Protein AF-A0AAE3VXH5-F1 (afdb_monomer)

Foldseek 3Di:
DPPVPDDDDDFQDPPNCLAALLSVLVSVLVVLVVVCVVVVAADADEAEASGLVSVLSNCLPVVVSVRRHQERHYHNYLLLADVVLCVVAPPPRDGRNSSVCRHNPHPSSVSSPPPHRDDPNYD

Radius of gyration: 14.82 Å; Cα contacts (8 Å, |Δi|>4): 175; chains: 1; bounding box: 38×30×44 Å

Solvent-accessible surface area (backbone atoms only — not comparable to full-atom values): 7020 Å² total; per-residue (Å²): 127,49,100,84,66,56,87,84,85,83,87,81,56,72,75,82,52,38,44,56,51,71,64,45,13,51,56,51,47,51,48,50,55,50,52,21,66,77,65,78,44,65,35,73,46,78,17,55,31,66,46,27,38,29,51,45,42,24,50,66,78,39,62,78,52,50,82,36,36,40,31,65,47,66,44,82,36,50,67,69,20,29,72,66,31,38,70,78,44,41,93,95,52,84,72,51,46,27,52,56,41,32,13,61,83,20,70,56,28,56,59,50,55,52,96,55,81,76,56,91,80,46,85

Nearest PDB structures (foldseek):
  7v6d-assembly2_B  TM=9.263E-01  e=2.661E-06  Lasiodiplodia theobromae
  6idy-assembly3_C  TM=8.219E-01  e=1.230E-05  Aspergillus fumigatus
  6idy-assembly1_A  TM=8.451E-01  e=2.976E-05  Aspergillus fumigatus
  6idy-assembly2_B  TM=8.442E-01  e=5.363E-05  Aspergillus fumigatus
  6wpy-assembly5_E  TM=7.993E-01  e=4.238E-05  Bacillus licheniformis

Sequence (123 aa):
MSRAGHPWCAVTPPGYALGDIQITAEYVVHAIRHAYAVSGRRIAIAGHSQGGLDARFALRFWPDTRAMVADHVSLGSPHHGSTGNDRNFPPGTPGPAALLQMRTTAALIEAVDSGRETFPGIS

Secondary structure (DSSP, 8-state):
--TT---------GGGG-S-HHHHHHHHHHHHHHHHHHHSS-EEEEEETHHHHHHHHHHHH-GGGGGGEEEEEEES--BTB-HHHHHHS-TT----HHHHHTSTT-HHHHHHHSS-SS-TT--

Organism: NCBI:txid137267

InterPro domains:
  IPR007751 Domain of unknown function DUF676, lipase-like [PF05057] (24-93)
  IPR029058 Alpha/Beta hydrolase fold [G3DSA:3.40.50.1820] (1-123)
  IPR029058 Alpha/Beta hydrolase fold [SSF53474] (2-110)
  IPR053228 Stereospecific Lipase [PTHR37574] (7-114)

Mean predicted aligned error: 3.0 Å

Structure (mmCIF, N/CA/C/O backbone):
data_AF-A0AAE3VXH5-F1
#
_entry.id   AF-A0AAE3VXH5-F1
#
loop_
_atom_site.group_PDB
_atom_site.id
_atom_site.type_symbol
_atom_site.label_atom_id
_atom_site.label_alt_id
_atom_site.label_comp_id
_atom_site.label_asym_id
_atom_site.label_entity_id
_atom_site.label_seq_id
_atom_site.pdbx_PDB_ins_code
_atom_site.Cartn_x
_atom_site.Cartn_y
_atom_site.Cartn_z
_atom_site.occupancy
_atom_site.B_iso_or_equiv
_atom_site.auth_seq_id
_atom_site.auth_comp_id
_atom_site.auth_asym_id
_atom_site.auth_atom_id
_atom_site.pdbx_PDB_model_num
ATOM 1 N N . MET A 1 1 ? -4.173 -14.273 21.893 1.00 55.56 1 MET A N 1
ATOM 2 C CA . MET A 1 1 ? -4.110 -12.791 21.861 1.00 55.56 1 MET A CA 1
ATOM 3 C C . MET A 1 1 ? -2.650 -12.366 21.844 1.00 55.56 1 MET A C 1
ATOM 5 O O . MET A 1 1 ? -1.834 -13.077 22.419 1.00 55.56 1 MET A O 1
ATOM 9 N N . SER A 1 2 ? -2.305 -11.273 21.158 1.00 69.81 2 SER A N 1
ATOM 10 C CA . SER A 1 2 ? -0.941 -10.719 21.192 1.00 69.81 2 SER A CA 1
ATOM 11 C C . SER A 1 2 ? -0.588 -10.238 22.608 1.00 69.81 2 SER A C 1
ATOM 13 O O . SER A 1 2 ? -1.482 -9.997 23.420 1.00 69.81 2 SER A O 1
ATOM 15 N N . ARG A 1 3 ? 0.704 -10.057 22.914 1.00 75.25 3 ARG A N 1
ATOM 16 C CA . ARG A 1 3 ? 1.169 -9.550 24.223 1.00 75.25 3 ARG A CA 1
ATOM 17 C C . ARG A 1 3 ? 0.615 -8.153 24.563 1.00 75.25 3 ARG A C 1
ATOM 19 O O . ARG A 1 3 ? 0.531 -7.809 25.733 1.00 75.25 3 ARG A O 1
ATOM 26 N N . ALA A 1 4 ? 0.207 -7.382 23.554 1.00 78.56 4 ALA A N 1
ATOM 27 C CA . ALA A 1 4 ? -0.433 -6.074 23.705 1.00 78.56 4 ALA A CA 1
ATOM 28 C C . ALA A 1 4 ? -1.972 -6.145 23.826 1.00 78.56 4 ALA A C 1
ATOM 30 O O . ALA A 1 4 ? -2.629 -5.118 23.933 1.00 78.56 4 ALA A O 1
ATOM 31 N N . GLY A 1 5 ? -2.574 -7.339 23.765 1.00 85.75 5 GLY A N 1
ATOM 32 C CA . GLY A 1 5 ? -4.026 -7.517 23.871 1.00 85.75 5 GLY A CA 1
ATOM 33 C C . GLY A 1 5 ? -4.826 -7.077 22.639 1.00 85.75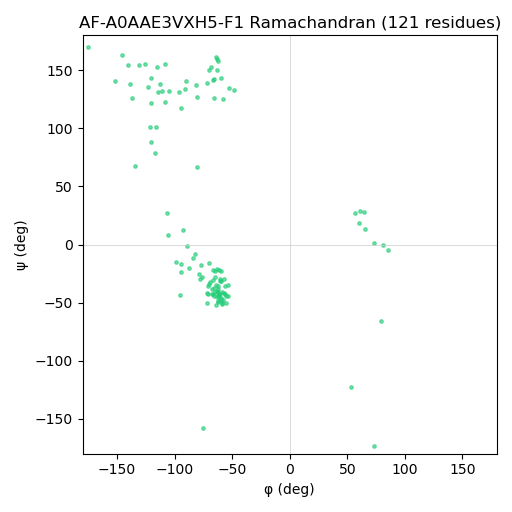 5 GLY A C 1
ATOM 34 O O . GLY A 1 5 ? -6.046 -7.218 22.632 1.00 85.75 5 GLY A O 1
ATOM 35 N N . HIS A 1 6 ? -4.173 -6.597 21.577 1.00 85.50 6 HIS A N 1
ATOM 36 C CA . HIS A 1 6 ? -4.858 -6.190 20.353 1.00 85.50 6 HIS A CA 1
ATOM 37 C C . HIS A 1 6 ? -5.202 -7.405 19.474 1.00 85.50 6 HIS A C 1
ATOM 39 O O . HIS A 1 6 ? -4.299 -8.203 19.167 1.00 85.50 6 HIS A O 1
ATOM 45 N N . PRO A 1 7 ? -6.475 -7.565 19.054 1.00 91.44 7 PRO A N 1
ATOM 46 C CA . PRO A 1 7 ? -6.831 -8.515 18.010 1.00 91.44 7 PRO A CA 1
ATOM 47 C C . PRO A 1 7 ? -6.199 -8.067 16.690 1.00 91.44 7 PRO A C 1
ATOM 49 O O . PRO A 1 7 ? -6.127 -6.872 16.404 1.00 91.44 7 PRO A O 1
ATOM 52 N N . TRP A 1 8 ? -5.739 -9.029 15.898 1.00 92.69 8 TRP A N 1
ATOM 53 C CA . TRP A 1 8 ? -5.105 -8.770 14.613 1.00 92.69 8 TRP A CA 1
ATOM 54 C C . TRP A 1 8 ? -5.548 -9.810 13.588 1.00 92.69 8 TRP A C 1
ATOM 56 O O . TRP A 1 8 ? -5.901 -10.938 13.934 1.00 92.69 8 TRP A O 1
ATOM 66 N N . CYS A 1 9 ? -5.493 -9.410 12.327 1.00 94.44 9 CYS A N 1
ATOM 67 C CA . CYS A 1 9 ? -5.585 -10.276 11.164 1.00 94.44 9 CYS A CA 1
ATOM 68 C C . CYS A 1 9 ? -4.428 -9.929 10.222 1.00 94.44 9 CYS A C 1
ATOM 70 O O . CYS A 1 9 ? -3.920 -8.807 10.258 1.00 94.44 9 CYS A O 1
ATOM 72 N N . ALA A 1 10 ? -4.006 -10.879 9.393 1.00 95.62 10 ALA A N 1
ATOM 73 C CA . ALA A 1 10 ? -3.034 -10.634 8.335 1.00 95.62 10 ALA A CA 1
ATOM 74 C C . ALA A 1 10 ? -3.672 -10.854 6.969 1.00 95.62 10 ALA A C 1
ATOM 76 O O . ALA A 1 10 ? -4.598 -11.651 6.817 1.00 95.62 10 ALA A O 1
ATOM 77 N N . VAL A 1 11 ? -3.133 -10.153 5.979 1.00 96.81 11 VAL A N 1
ATOM 78 C CA . VAL A 1 11 ? -3.448 -10.364 4.570 1.00 96.81 11 VAL A CA 1
ATOM 79 C C . VAL A 1 11 ? -2.371 -11.274 3.994 1.00 96.81 11 VAL A C 1
ATOM 81 O O . VAL A 1 11 ? -1.182 -11.034 4.197 1.00 96.81 11 VAL A O 1
ATOM 84 N N . THR A 1 12 ? -2.772 -12.325 3.283 1.00 96.25 12 THR A N 1
ATOM 85 C CA . THR A 1 12 ? -1.851 -13.215 2.562 1.00 96.25 12 THR A CA 1
ATOM 86 C C . THR A 1 12 ? -2.206 -13.187 1.079 1.00 96.25 12 THR A C 1
ATOM 88 O O . THR A 1 12 ? -3.032 -13.986 0.635 1.00 96.25 12 THR A O 1
ATOM 91 N N . PRO A 1 13 ? -1.634 -12.242 0.312 1.00 93.19 13 PRO A N 1
ATOM 92 C 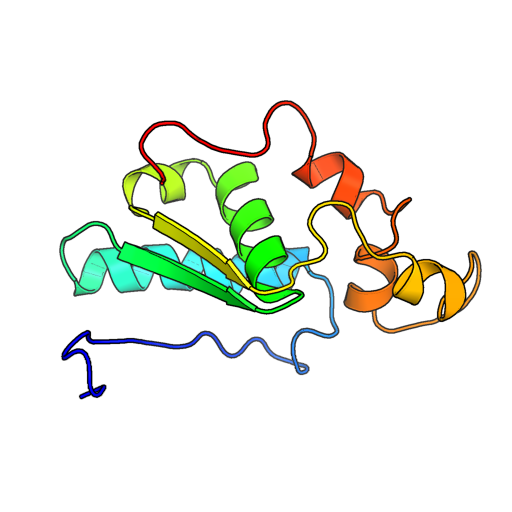CA . PRO A 1 13 ? -1.830 -12.186 -1.129 1.00 93.19 13 PRO A CA 1
ATOM 93 C C . PRO A 1 13 ? -1.254 -13.440 -1.807 1.00 93.19 13 PRO A C 1
ATOM 95 O O . PRO A 1 13 ? -0.269 -14.010 -1.320 1.00 93.19 13 PRO A O 1
ATOM 98 N N . PRO A 1 14 ? -1.824 -13.877 -2.942 1.00 95.19 14 PRO A N 1
ATOM 99 C CA . P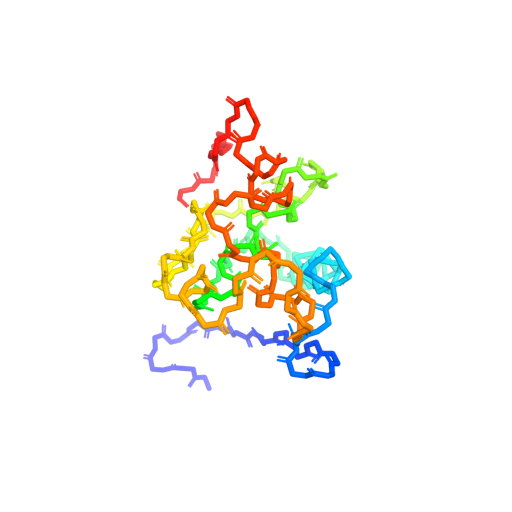RO A 1 14 ? -1.272 -14.985 -3.709 1.00 95.19 14 PRO A CA 1
ATOM 100 C C . PRO A 1 14 ? 0.130 -14.652 -4.239 1.00 95.19 14 PRO A C 1
ATOM 102 O O . PRO A 1 14 ? 0.526 -13.491 -4.351 1.00 95.19 14 PRO A O 1
ATOM 105 N N . GLY A 1 15 ? 0.895 -15.693 -4.579 1.00 95.44 15 GLY A N 1
ATOM 106 C CA . GLY A 1 15 ? 2.203 -15.529 -5.220 1.00 95.44 15 GLY A CA 1
ATOM 107 C C . GLY A 1 15 ? 3.219 -14.757 -4.375 1.00 95.44 15 GLY A C 1
ATOM 108 O O . GLY A 1 15 ? 4.077 -14.081 -4.934 1.00 95.44 15 GLY A O 1
ATOM 109 N N . TYR A 1 16 ? 3.108 -14.821 -3.043 1.00 95.94 16 TYR A N 1
ATOM 110 C CA . TYR A 1 16 ? 4.005 -14.132 -2.105 1.00 95.94 16 TYR A CA 1
ATOM 111 C C . TYR A 1 16 ? 4.073 -12.611 -2.321 1.00 95.94 16 TYR A C 1
ATOM 113 O O . TYR A 1 16 ? 5.097 -11.998 -2.031 1.00 95.94 16 TYR A O 1
ATOM 121 N N . ALA A 1 17 ? 2.998 -12.018 -2.858 1.00 96.62 17 ALA A N 1
ATOM 122 C CA . ALA A 1 17 ? 2.925 -10.606 -3.237 1.00 96.62 17 ALA A CA 1
ATOM 123 C C . ALA A 1 17 ? 3.961 -10.163 -4.299 1.00 96.62 17 ALA A C 1
ATOM 125 O O . ALA A 1 17 ? 4.186 -8.972 -4.477 1.00 96.62 17 ALA A O 1
ATOM 126 N N . LEU A 1 18 ? 4.561 -11.105 -5.043 1.00 98.12 18 LEU A N 1
ATOM 127 C CA . LEU A 1 18 ? 5.553 -10.836 -6.099 1.00 98.12 18 LEU A CA 1
ATOM 128 C C . LEU A 1 18 ? 4.931 -10.445 -7.454 1.00 98.12 18 LEU A C 1
ATOM 130 O O . LEU A 1 18 ? 5.653 -10.088 -8.392 1.00 98.12 18 LEU A O 1
ATOM 134 N N . GLY A 1 19 ? 3.604 -10.560 -7.563 1.00 97.88 19 GLY A N 1
ATOM 135 C CA . GLY A 1 19 ? 2.819 -10.152 -8.726 1.00 97.88 19 GLY A CA 1
ATOM 136 C C . GLY A 1 19 ? 2.651 -8.635 -8.826 1.00 97.88 19 GLY A C 1
ATOM 137 O O . GLY A 1 19 ? 3.448 -7.874 -8.292 1.00 97.88 19 GLY A O 1
ATOM 138 N N . ASP A 1 20 ? 1.618 -8.191 -9.538 1.00 98.31 20 ASP A N 1
ATOM 139 C CA . ASP A 1 20 ? 1.296 -6.766 -9.636 1.00 98.31 20 ASP A CA 1
ATOM 140 C C . ASP A 1 20 ? 0.869 -6.217 -8.260 1.00 98.31 20 ASP A C 1
ATOM 142 O O . ASP A 1 20 ? -0.050 -6.741 -7.618 1.00 98.31 20 ASP A O 1
ATOM 146 N N . ILE A 1 21 ? 1.528 -5.152 -7.803 1.00 98.62 21 ILE A N 1
ATOM 147 C CA . ILE A 1 21 ? 1.199 -4.456 -6.552 1.00 98.62 21 ILE A CA 1
ATOM 148 C C . ILE A 1 21 ? -0.234 -3.918 -6.569 1.00 98.62 21 ILE A C 1
ATOM 150 O O . ILE A 1 21 ? -0.896 -3.921 -5.535 1.00 98.62 21 ILE A O 1
ATOM 154 N N . GLN A 1 22 ? -0.765 -3.536 -7.730 1.00 98.50 22 GLN A N 1
ATOM 155 C CA . GLN A 1 22 ? -2.144 -3.058 -7.858 1.00 98.50 22 GLN A CA 1
ATOM 156 C C . GLN A 1 22 ? -3.145 -4.150 -7.458 1.00 98.50 22 GLN A C 1
ATOM 158 O O . GLN A 1 22 ? -4.061 -3.890 -6.683 1.00 98.50 22 GLN A O 1
ATOM 163 N N . ILE A 1 23 ? -2.907 -5.390 -7.903 1.00 98.31 23 ILE A N 1
ATOM 164 C CA . ILE A 1 23 ? -3.713 -6.562 -7.527 1.00 98.31 23 ILE A CA 1
ATOM 165 C C . ILE A 1 23 ? -3.520 -6.868 -6.039 1.00 98.31 23 ILE A C 1
ATOM 167 O O . ILE A 1 23 ? -4.484 -7.130 -5.324 1.00 98.31 23 ILE A O 1
ATOM 171 N N . THR A 1 24 ? -2.284 -6.804 -5.537 1.00 98.25 24 THR A N 1
ATOM 172 C CA . THR A 1 24 ? -2.005 -7.004 -4.105 1.00 98.25 24 THR A CA 1
ATOM 173 C C . THR A 1 24 ? -2.765 -5.995 -3.237 1.00 98.25 24 THR A C 1
ATOM 175 O O . THR A 1 24 ? -3.351 -6.367 -2.217 1.00 98.25 24 THR A O 1
ATOM 178 N N . ALA A 1 25 ? -2.839 -4.735 -3.665 1.00 98.31 25 ALA A N 1
ATOM 179 C CA . ALA A 1 25 ? -3.573 -3.690 -2.968 1.00 98.31 25 ALA A CA 1
ATOM 180 C C . ALA A 1 25 ? -5.090 -3.943 -2.931 1.00 98.31 25 ALA A C 1
ATOM 182 O O . ALA A 1 25 ? -5.732 -3.557 -1.956 1.00 98.31 25 ALA A O 1
ATOM 183 N N . GLU A 1 26 ? -5.679 -4.654 -3.899 1.00 98.62 26 GLU A N 1
ATOM 184 C CA . GLU A 1 26 ? -7.097 -5.049 -3.837 1.00 98.62 26 GLU A CA 1
ATOM 185 C C . GLU A 1 26 ? -7.389 -5.969 -2.640 1.00 98.62 26 GLU A C 1
ATOM 187 O O . GLU A 1 26 ? -8.426 -5.825 -1.983 1.00 98.62 26 GLU A O 1
ATOM 192 N N . TYR A 1 27 ? -6.453 -6.857 -2.278 1.00 98.62 27 TYR A N 1
ATOM 193 C CA . TYR A 1 27 ? -6.568 -7.669 -1.061 1.00 98.62 27 TYR A CA 1
ATOM 194 C C . TYR A 1 27 ? -6.518 -6.801 0.199 1.00 98.62 27 TYR A C 1
ATOM 196 O O . TYR A 1 27 ? -7.260 -7.055 1.149 1.00 98.62 27 TYR A O 1
ATOM 204 N N . VAL A 1 28 ? -5.689 -5.753 0.206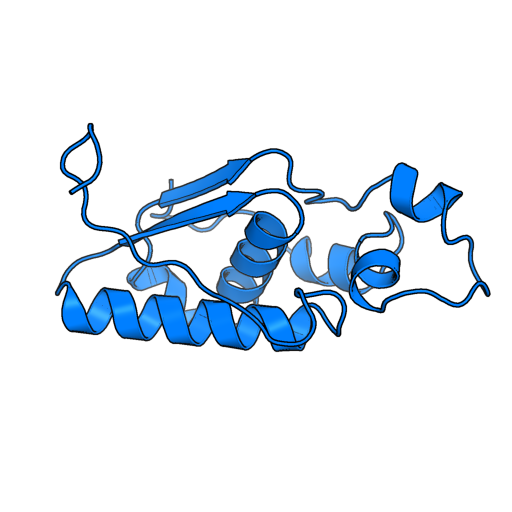 1.00 98.62 28 VAL A N 1
ATOM 205 C CA . VAL A 1 28 ? -5.629 -4.784 1.312 1.00 98.62 28 VAL A CA 1
ATOM 206 C C . VAL A 1 28 ? -6.935 -3.996 1.414 1.00 98.62 28 VAL A C 1
ATOM 208 O O . VAL A 1 28 ? -7.487 -3.871 2.505 1.00 98.62 28 VAL A O 1
ATOM 211 N N . VAL A 1 29 ? -7.489 -3.533 0.291 1.00 98.81 29 VAL A N 1
ATOM 212 C CA . VAL A 1 29 ? -8.792 -2.848 0.237 1.00 98.81 29 VAL A CA 1
ATOM 213 C C . VAL A 1 29 ? -9.900 -3.743 0.792 1.00 98.81 29 VAL A C 1
ATOM 215 O O . VAL A 1 29 ? -10.691 -3.304 1.632 1.00 98.81 29 VAL A O 1
ATOM 218 N N . HIS A 1 30 ? -9.952 -5.006 0.362 1.00 98.62 30 HIS A N 1
ATOM 219 C CA . HIS A 1 30 ? -10.910 -5.976 0.884 1.00 98.62 30 HIS A CA 1
ATOM 220 C C . HIS A 1 30 ? -10.737 -6.176 2.395 1.00 98.62 30 HIS A C 1
ATOM 222 O O . HIS A 1 30 ? -11.718 -6.128 3.138 1.00 98.62 30 HIS A O 1
ATOM 228 N N . ALA A 1 31 ? -9.498 -6.342 2.861 1.00 98.62 31 ALA A N 1
ATOM 229 C CA . ALA A 1 31 ? -9.195 -6.536 4.273 1.00 98.62 31 ALA A CA 1
ATOM 230 C C . ALA A 1 31 ? -9.584 -5.327 5.132 1.00 98.62 31 ALA A C 1
ATOM 232 O O . ALA A 1 31 ? -10.142 -5.523 6.209 1.00 98.62 31 ALA A O 1
ATOM 233 N N . ILE A 1 32 ? -9.369 -4.094 4.656 1.00 98.75 32 ILE A N 1
ATOM 234 C CA . ILE A 1 32 ? -9.805 -2.878 5.357 1.00 98.75 32 ILE A CA 1
ATOM 235 C C . ILE A 1 32 ? -11.320 -2.896 5.555 1.00 98.75 32 ILE A C 1
ATOM 237 O O . ILE A 1 32 ? -11.801 -2.745 6.679 1.00 98.75 32 ILE A O 1
ATOM 241 N N . ARG A 1 33 ? -12.075 -3.129 4.475 1.00 98.75 33 ARG A N 1
ATOM 242 C CA . ARG A 1 33 ? -13.544 -3.162 4.518 1.00 98.75 33 ARG A CA 1
ATOM 243 C C . ARG A 1 33 ? -14.052 -4.267 5.437 1.00 98.75 33 ARG A C 1
ATOM 245 O O . ARG A 1 33 ? -14.938 -4.026 6.254 1.00 98.75 33 ARG A O 1
ATOM 252 N N . HIS A 1 34 ? -13.471 -5.460 5.335 1.00 98.44 34 HIS A N 1
ATOM 253 C CA . HIS A 1 34 ? -13.848 -6.599 6.163 1.00 98.44 34 HIS A CA 1
ATOM 254 C C . HIS A 1 34 ? -13.551 -6.344 7.643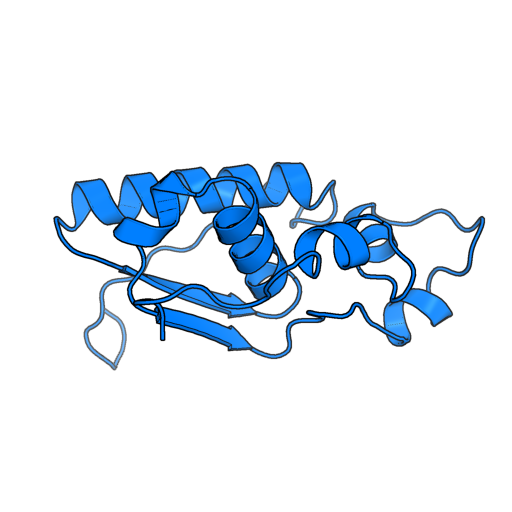 1.00 98.44 34 HIS A C 1
ATOM 256 O O . HIS A 1 34 ? -14.446 -6.468 8.475 1.00 98.44 34 HIS A O 1
ATOM 262 N N . ALA A 1 35 ? -12.324 -5.935 7.975 1.00 98.12 35 ALA A N 1
ATOM 263 C CA . ALA A 1 35 ? -11.906 -5.680 9.349 1.00 98.12 35 ALA A CA 1
ATOM 264 C C . ALA A 1 35 ? -12.712 -4.539 9.991 1.00 98.12 35 ALA A C 1
ATOM 266 O O . ALA A 1 35 ? -13.093 -4.637 11.158 1.00 98.12 35 ALA A O 1
ATOM 267 N N . TYR A 1 36 ? -13.039 -3.487 9.237 1.00 98.38 36 TYR A N 1
ATOM 268 C CA . TYR A 1 36 ? -13.944 -2.432 9.693 1.00 98.38 36 TYR A CA 1
ATOM 269 C C . TYR A 1 36 ? -15.352 -2.967 9.984 1.00 98.38 36 TYR A C 1
ATOM 271 O O . TYR A 1 36 ? -15.883 -2.733 11.069 1.00 98.38 36 TYR A O 1
ATOM 279 N N . ALA A 1 37 ? -15.930 -3.745 9.062 1.00 98.44 37 ALA A N 1
ATOM 280 C CA . ALA A 1 37 ? -17.272 -4.304 9.215 1.00 98.44 37 ALA A CA 1
ATOM 281 C C . ALA A 1 37 ? -17.393 -5.237 10.431 1.00 98.44 37 ALA A C 1
ATOM 283 O O . ALA A 1 37 ? -18.362 -5.141 11.179 1.00 98.44 37 ALA A O 1
ATOM 284 N N . VAL A 1 38 ? -16.405 -6.109 10.664 1.00 97.38 38 VAL A N 1
ATOM 285 C CA . VAL A 1 38 ? -16.437 -7.048 11.802 1.00 97.38 38 VAL A CA 1
ATOM 286 C C . VAL A 1 38 ? -16.078 -6.391 13.133 1.00 97.38 38 VAL A C 1
ATOM 288 O O . VAL A 1 38 ? -16.543 -6.839 14.176 1.00 97.38 38 VAL A O 1
ATOM 291 N N . SER A 1 39 ? -15.246 -5.344 13.127 1.00 96.31 39 SER A N 1
ATOM 292 C CA . SER A 1 39 ? -14.835 -4.666 14.362 1.00 96.31 39 SER A CA 1
ATOM 293 C C . SER A 1 39 ? -15.787 -3.551 14.796 1.00 96.31 39 SER A C 1
ATOM 295 O O . SER A 1 39 ? -15.748 -3.156 15.961 1.00 96.31 39 SER A O 1
ATOM 297 N N . GLY A 1 40 ? -16.607 -3.020 13.881 1.00 97.62 40 GLY A N 1
ATOM 298 C CA . GLY A 1 40 ? -17.521 -1.903 14.140 1.00 97.62 40 GLY A CA 1
ATOM 299 C C . GLY A 1 40 ? -16.817 -0.580 14.464 1.00 97.62 40 GLY A C 1
ATOM 300 O O . GLY A 1 40 ? -17.448 0.349 14.965 1.00 97.62 40 GLY A O 1
ATOM 301 N N . ARG A 1 41 ? -15.504 -0.483 14.222 1.00 97.06 41 ARG A N 1
ATOM 302 C CA . ARG A 1 41 ? -14.679 0.689 14.537 1.00 97.06 41 ARG A CA 1
ATOM 303 C C . ARG A 1 41 ? -13.591 0.888 13.494 1.00 97.06 41 ARG A C 1
ATOM 305 O O . ARG A 1 41 ? -13.239 -0.037 12.767 1.00 97.06 41 ARG A O 1
ATOM 312 N N . ARG A 1 42 ? -13.006 2.089 13.462 1.00 98.31 42 ARG A N 1
ATOM 313 C CA . ARG A 1 42 ? -11.812 2.322 12.643 1.00 98.31 42 ARG A CA 1
ATOM 314 C C . ARG A 1 42 ? -10.669 1.402 13.077 1.00 98.31 42 ARG A C 1
ATOM 316 O O . ARG A 1 42 ? -10.488 1.141 14.272 1.00 98.31 42 ARG A O 1
ATOM 323 N N . ILE A 1 43 ? -9.904 0.938 12.100 1.00 98.25 43 ILE A N 1
ATOM 324 C CA . ILE A 1 43 ? -8.805 -0.011 12.283 1.00 98.25 43 ILE A CA 1
ATOM 325 C C . ILE A 1 43 ? -7.451 0.671 12.101 1.00 98.25 43 ILE A C 1
ATOM 327 O O . ILE A 1 43 ? -7.341 1.651 11.373 1.00 98.25 43 ILE A O 1
ATOM 331 N N . ALA A 1 44 ? -6.410 0.116 12.709 1.00 97.81 44 ALA A N 1
ATOM 332 C CA . ALA A 1 44 ? -5.040 0.419 12.319 1.00 97.81 44 ALA A CA 1
ATOM 333 C C . ALA A 1 44 ? -4.597 -0.582 11.244 1.00 97.81 44 ALA A C 1
ATOM 335 O O . ALA A 1 44 ? -4.915 -1.771 11.341 1.00 97.81 44 ALA A O 1
ATOM 336 N N . ILE A 1 45 ? -3.851 -0.113 10.248 1.00 98.06 45 ILE A N 1
ATOM 337 C CA . ILE A 1 45 ? -3.168 -0.963 9.271 1.00 98.06 45 ILE A CA 1
ATOM 338 C C . ILE A 1 45 ? -1.661 -0.876 9.505 1.00 98.06 45 ILE A C 1
ATOM 340 O O . ILE A 1 45 ? -1.111 0.212 9.652 1.00 98.06 45 ILE A O 1
ATOM 344 N N . ALA A 1 46 ? -1.000 -2.031 9.558 1.00 97.69 46 ALA A N 1
ATOM 345 C CA . ALA A 1 46 ? 0.445 -2.128 9.710 1.00 97.69 46 ALA A CA 1
ATOM 346 C C . ALA A 1 46 ? 1.037 -2.869 8.508 1.00 97.69 46 ALA A C 1
ATOM 348 O O . ALA A 1 46 ? 0.654 -4.008 8.235 1.00 97.69 46 ALA A O 1
ATOM 349 N N . GLY A 1 47 ? 1.957 -2.224 7.795 1.00 97.81 47 GLY A N 1
ATOM 350 C CA . GLY A 1 47 ? 2.607 -2.758 6.603 1.00 97.81 47 GLY A CA 1
ATOM 351 C C . GLY A 1 47 ? 4.124 -2.779 6.755 1.00 97.81 47 GLY A C 1
ATOM 352 O O . GLY A 1 47 ? 4.716 -1.810 7.221 1.00 97.81 47 GLY A O 1
ATOM 353 N N . HIS A 1 48 ? 4.759 -3.879 6.356 1.00 97.94 48 HIS A N 1
ATOM 354 C CA . HIS A 1 48 ? 6.216 -4.000 6.299 1.00 97.94 48 HIS A CA 1
ATOM 355 C C . HIS A 1 48 ? 6.675 -4.116 4.848 1.00 97.94 48 HIS A C 1
ATOM 357 O O . HIS A 1 48 ? 6.079 -4.873 4.077 1.00 97.94 48 HIS A O 1
ATOM 363 N N . SER A 1 49 ? 7.762 -3.428 4.496 1.00 97.69 49 SER A N 1
ATOM 364 C CA . SER A 1 49 ? 8.325 -3.442 3.144 1.00 97.69 49 SER A CA 1
ATOM 365 C C . SER A 1 49 ? 7.252 -3.083 2.101 1.00 97.69 49 SER A C 1
ATOM 367 O O . SER A 1 49 ? 6.618 -2.038 2.206 1.00 97.69 49 SER A O 1
ATOM 369 N N . GLN A 1 50 ? 6.991 -3.933 1.112 1.00 98.31 50 GLN A N 1
ATOM 370 C CA . GLN A 1 50 ? 5.926 -3.703 0.137 1.00 98.31 50 GLN A CA 1
ATOM 371 C C . GLN A 1 50 ? 4.551 -3.447 0.786 1.00 98.31 50 GLN A C 1
ATOM 373 O O . GLN A 1 50 ? 3.810 -2.594 0.312 1.00 98.31 50 GLN A O 1
ATOM 378 N N . GLY A 1 51 ? 4.233 -4.084 1.918 1.00 98.25 51 GLY A N 1
ATOM 379 C CA . GLY A 1 51 ? 2.907 -3.983 2.536 1.00 98.25 51 GLY A CA 1
ATOM 380 C C . GLY A 1 51 ? 2.503 -2.563 2.955 1.00 98.25 51 GLY A C 1
ATOM 381 O O . GLY A 1 51 ? 1.319 -2.233 2.940 1.00 98.25 51 GLY A O 1
ATOM 382 N N . GLY A 1 52 ? 3.461 -1.695 3.308 1.00 97.88 52 GLY A N 1
ATOM 383 C CA . GLY A 1 52 ? 3.150 -0.283 3.572 1.00 97.88 52 GLY A CA 1
ATOM 384 C C . GLY A 1 52 ? 2.920 0.523 2.289 1.00 97.88 52 GLY A C 1
ATOM 385 O O . GLY A 1 52 ? 2.159 1.490 2.290 1.00 97.88 52 GLY A O 1
ATOM 386 N N . LEU A 1 53 ? 3.537 0.122 1.174 1.00 98.06 53 LEU A N 1
ATOM 387 C CA . LEU A 1 53 ? 3.246 0.688 -0.144 1.00 98.06 53 LEU A CA 1
ATOM 388 C C . LEU A 1 53 ? 1.865 0.231 -0.645 1.00 98.06 53 LEU A C 1
ATOM 390 O O . LEU A 1 53 ? 1.094 1.070 -1.107 1.00 98.06 53 LEU A O 1
ATOM 394 N N . ASP A 1 54 ? 1.512 -1.046 -0.463 1.00 98.44 54 ASP A N 1
ATOM 395 C CA . ASP A 1 54 ? 0.186 -1.591 -0.794 1.00 98.44 54 ASP A CA 1
ATOM 396 C C . ASP A 1 54 ? -0.928 -0.832 -0.044 1.00 98.44 54 ASP A C 1
ATOM 398 O O . ASP A 1 54 ? -1.955 -0.467 -0.620 1.00 98.44 54 ASP A O 1
ATOM 402 N N . ALA A 1 55 ? -0.700 -0.522 1.238 1.00 98.19 55 ALA A N 1
ATOM 403 C CA . ALA A 1 55 ? -1.594 0.297 2.053 1.00 98.19 55 ALA A CA 1
ATOM 404 C C . ALA A 1 55 ? -1.742 1.737 1.527 1.00 98.19 55 ALA A C 1
ATOM 406 O O . ALA A 1 55 ? -2.866 2.237 1.424 1.00 98.19 55 ALA A O 1
ATOM 407 N N . ARG A 1 56 ? -0.643 2.410 1.142 1.00 97.81 56 ARG A N 1
ATOM 408 C CA . ARG A 1 56 ? -0.721 3.743 0.508 1.00 97.81 56 ARG A CA 1
ATOM 409 C C . ARG A 1 56 ? -1.472 3.694 -0.820 1.00 97.81 56 ARG A C 1
ATOM 411 O O . ARG A 1 56 ? -2.296 4.576 -1.067 1.00 97.81 56 ARG A O 1
ATOM 418 N N . PHE A 1 57 ? -1.241 2.667 -1.639 1.00 98.25 57 PHE A N 1
ATOM 419 C CA . PHE A 1 57 ? -1.961 2.466 -2.898 1.00 98.25 57 PHE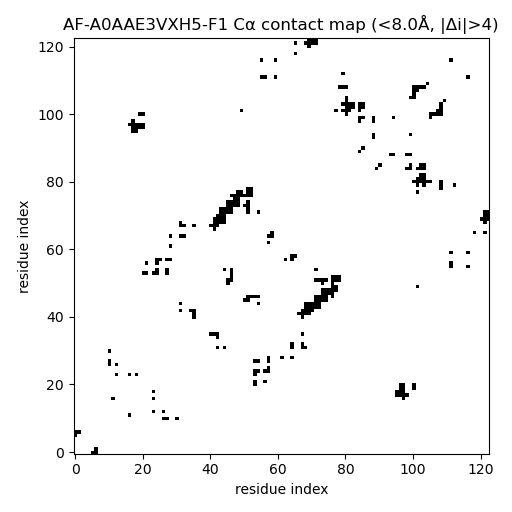 A CA 1
ATOM 420 C C . PHE A 1 57 ? -3.471 2.344 -2.650 1.00 98.25 57 PHE A C 1
ATOM 422 O O . PHE A 1 57 ? -4.257 3.092 -3.237 1.00 98.25 57 PHE A O 1
ATOM 429 N N . ALA A 1 58 ? -3.878 1.484 -1.710 1.00 98.44 58 ALA A N 1
ATOM 430 C CA . ALA A 1 58 ? -5.274 1.314 -1.315 1.00 98.44 58 ALA A CA 1
ATOM 431 C C . ALA A 1 58 ? -5.920 2.645 -0.884 1.00 98.44 58 ALA A C 1
ATOM 433 O O . ALA A 1 58 ? -6.961 3.034 -1.415 1.00 98.44 58 ALA A O 1
ATOM 434 N N . LEU A 1 59 ? -5.275 3.397 0.015 1.00 98.19 59 LEU A N 1
ATOM 435 C CA . LEU A 1 59 ? -5.794 4.680 0.503 1.00 98.19 59 LEU A CA 1
ATOM 436 C C . LEU A 1 59 ? -5.841 5.761 -0.591 1.00 98.19 59 LEU A C 1
ATOM 438 O O . LEU A 1 59 ? -6.708 6.643 -0.557 1.00 98.19 59 LEU A O 1
ATOM 442 N N . ARG A 1 60 ? -4.933 5.726 -1.572 1.00 97.81 60 ARG A N 1
ATOM 443 C CA . ARG A 1 60 ? -4.908 6.674 -2.695 1.00 97.81 60 ARG A CA 1
ATOM 444 C C . ARG A 1 60 ? -6.055 6.424 -3.666 1.00 97.81 60 ARG A C 1
ATOM 446 O O . ARG A 1 60 ? -6.780 7.377 -3.965 1.00 97.81 60 ARG A O 1
ATOM 453 N N . PHE A 1 61 ? -6.229 5.180 -4.108 1.00 98.12 61 PHE A N 1
ATOM 454 C CA . PHE A 1 61 ? -7.109 4.833 -5.228 1.00 98.12 61 PHE A CA 1
ATOM 455 C C . PHE A 1 61 ? -8.494 4.308 -4.813 1.00 98.12 61 PHE A C 1
ATOM 457 O O . PHE A 1 61 ? -9.420 4.379 -5.616 1.00 98.12 61 PHE A O 1
ATOM 464 N N . TRP A 1 62 ? -8.691 3.917 -3.546 1.00 98.50 62 TRP A N 1
ATOM 465 C CA . TRP A 1 62 ? -10.004 3.607 -2.956 1.00 98.50 62 TRP A CA 1
ATOM 466 C C . TRP A 1 62 ? -10.327 4.567 -1.809 1.00 98.50 62 TRP A C 1
ATOM 468 O O . TRP A 1 62 ? -10.167 4.226 -0.633 1.00 98.50 62 TRP A O 1
ATOM 478 N N . PRO A 1 63 ? -10.769 5.801 -2.116 1.00 97.69 63 PRO A N 1
ATOM 479 C CA . PRO A 1 63 ? -10.975 6.838 -1.109 1.00 97.69 63 PRO A CA 1
ATOM 480 C C . PRO A 1 63 ? -12.017 6.482 -0.040 1.00 97.69 63 PRO A C 1
ATOM 482 O O . PRO A 1 63 ? -11.952 7.042 1.054 1.00 97.69 63 PRO A O 1
ATOM 485 N N . ASP A 1 64 ? -12.938 5.554 -0.319 1.00 98.56 64 ASP A N 1
ATOM 486 C CA . ASP A 1 64 ? -13.923 5.061 0.651 1.00 98.56 64 ASP A CA 1
ATOM 487 C C . ASP A 1 64 ? -13.267 4.402 1.874 1.00 98.56 64 ASP A C 1
ATOM 489 O O . ASP A 1 64 ? -13.773 4.517 2.990 1.00 98.56 64 ASP A O 1
ATOM 493 N N . THR A 1 65 ? -12.096 3.785 1.697 1.00 98.69 65 THR A N 1
ATOM 494 C CA . THR A 1 65 ? -11.367 3.108 2.781 1.00 98.69 65 THR A CA 1
ATOM 495 C C . THR A 1 65 ? -10.843 4.071 3.849 1.00 98.69 65 THR A C 1
ATOM 497 O O . THR A 1 65 ? -10.639 3.673 4.994 1.00 98.69 65 THR A O 1
ATOM 500 N N . ARG A 1 66 ? -10.667 5.361 3.530 1.00 98.50 66 ARG A N 1
ATOM 501 C CA . ARG A 1 66 ? -10.043 6.342 4.437 1.00 98.50 66 ARG A CA 1
ATOM 502 C C . ARG A 1 66 ? -10.848 6.567 5.714 1.00 98.50 66 ARG A C 1
ATOM 504 O O . ARG A 1 66 ? -10.269 6.746 6.777 1.00 98.50 66 ARG A O 1
ATOM 511 N N . ALA A 1 67 ? -12.178 6.519 5.628 1.00 98.44 67 ALA A N 1
ATOM 512 C CA . ALA A 1 67 ? -13.050 6.659 6.795 1.00 98.44 67 ALA A CA 1
ATOM 513 C C . ALA A 1 67 ? -12.985 5.441 7.742 1.00 98.44 67 ALA A C 1
ATOM 515 O O . ALA A 1 67 ? -13.411 5.527 8.894 1.00 98.44 67 ALA A O 1
ATOM 516 N N . MET A 1 68 ? -12.439 4.318 7.266 1.00 98.75 68 MET A N 1
ATOM 517 C CA . MET A 1 68 ? -12.338 3.054 7.996 1.00 98.75 68 MET A CA 1
ATOM 518 C C . MET A 1 68 ? -10.990 2.888 8.705 1.00 98.75 68 MET A C 1
ATOM 520 O O . MET A 1 68 ? -10.872 2.053 9.600 1.00 98.75 68 MET A O 1
ATOM 524 N N . VAL A 1 69 ? -9.980 3.674 8.330 1.00 98.69 69 VAL A N 1
ATOM 525 C CA . VAL A 1 69 ? -8.612 3.564 8.846 1.00 98.69 69 VAL A CA 1
ATOM 526 C C . VAL A 1 69 ? -8.335 4.693 9.836 1.00 98.69 69 VAL A C 1
ATOM 528 O O . VAL A 1 69 ? -8.659 5.852 9.590 1.00 98.69 69 VAL A O 1
ATOM 531 N N . ALA A 1 70 ? -7.774 4.337 10.987 1.00 98.31 70 ALA A N 1
ATOM 532 C CA . ALA A 1 70 ? -7.347 5.269 12.018 1.00 98.31 70 ALA A CA 1
ATOM 533 C C . ALA A 1 70 ? -5.867 5.618 11.923 1.00 98.31 70 ALA A C 1
ATOM 535 O O . ALA A 1 70 ? -5.524 6.792 12.013 1.00 98.31 70 ALA A O 1
ATOM 536 N N . ASP A 1 71 ? -5.038 4.607 11.693 1.00 98.06 71 ASP A N 1
ATOM 537 C CA . ASP A 1 71 ? -3.585 4.715 11.706 1.00 98.06 71 ASP A CA 1
ATOM 538 C C . ASP A 1 71 ? -3.017 3.893 10.549 1.00 98.06 71 ASP A C 1
ATOM 540 O O . ASP A 1 71 ? -3.470 2.765 10.309 1.00 98.06 71 ASP A O 1
ATOM 544 N N . HIS A 1 72 ? -2.014 4.431 9.857 1.00 97.88 72 HIS A N 1
ATOM 545 C CA . HIS A 1 72 ? -1.211 3.691 8.887 1.00 97.88 72 HIS A CA 1
ATOM 546 C C . HIS A 1 72 ? 0.241 3.611 9.359 1.00 97.88 72 HIS A C 1
ATOM 548 O O . HIS A 1 72 ? 1.039 4.530 9.191 1.00 97.88 72 HIS A O 1
ATOM 554 N N . VAL A 1 73 ? 0.598 2.459 9.921 1.00 97.56 73 VAL A N 1
ATOM 555 C CA . VAL A 1 73 ? 1.940 2.183 10.433 1.00 97.56 73 VAL A CA 1
ATOM 556 C C . VAL A 1 73 ? 2.758 1.476 9.359 1.00 97.56 73 VAL A C 1
ATOM 558 O O . VAL A 1 73 ? 2.443 0.358 8.954 1.00 97.56 73 VAL A O 1
ATOM 561 N N . SER A 1 74 ? 3.839 2.110 8.919 1.00 97.25 74 SER A N 1
ATOM 562 C CA . SER A 1 74 ? 4.709 1.591 7.866 1.00 97.25 74 SER A CA 1
ATOM 563 C C . SER A 1 74 ? 6.102 1.266 8.406 1.00 97.25 74 SER A C 1
ATOM 565 O O . SER A 1 74 ? 6.718 2.080 9.093 1.00 97.25 74 SER A O 1
ATOM 567 N N . LEU A 1 75 ? 6.608 0.069 8.101 1.00 97.88 75 LEU A N 1
ATOM 568 C CA . LEU A 1 75 ? 7.874 -0.463 8.604 1.00 97.88 75 LEU A CA 1
ATOM 569 C C . LEU A 1 75 ? 8.808 -0.784 7.429 1.00 97.88 75 LEU A C 1
ATOM 571 O O . LEU A 1 75 ? 8.668 -1.817 6.777 1.00 97.88 75 LEU A O 1
ATOM 575 N N . GLY A 1 76 ? 9.774 0.097 7.154 1.00 97.38 76 GLY A N 1
ATOM 576 C CA . GLY A 1 76 ? 10.787 -0.132 6.113 1.00 97.38 76 GLY A CA 1
ATOM 577 C C . GLY A 1 76 ? 10.228 -0.199 4.685 1.00 97.38 76 GLY A C 1
ATOM 578 O O . GLY A 1 76 ? 1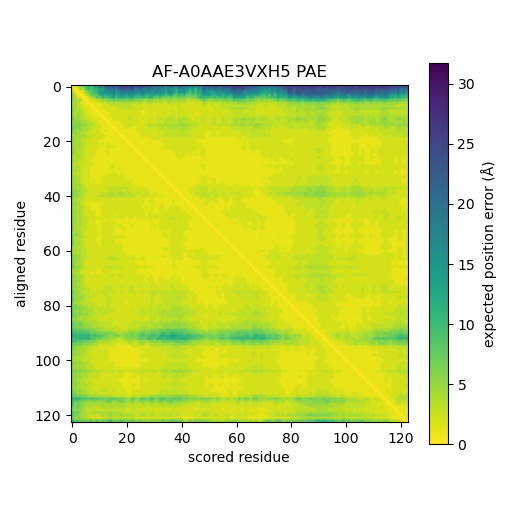0.784 -0.898 3.839 1.00 97.38 76 GLY A O 1
ATOM 579 N N . SER A 1 77 ? 9.110 0.478 4.423 1.00 98.00 77 SER A N 1
ATOM 580 C CA . SER A 1 77 ? 8.436 0.431 3.124 1.00 98.00 77 SER A CA 1
ATOM 581 C C . SER A 1 77 ? 9.088 1.367 2.100 1.00 98.00 77 SER A C 1
ATOM 583 O O . SER A 1 77 ? 9.397 2.511 2.444 1.00 98.00 77 SER A O 1
ATOM 585 N N . PRO A 1 78 ? 9.268 0.938 0.836 1.00 97.56 78 PRO A N 1
ATOM 586 C CA . PRO A 1 78 ? 9.873 1.754 -0.215 1.00 97.56 78 PRO A CA 1
ATOM 587 C C . PRO A 1 78 ? 8.841 2.725 -0.806 1.00 97.56 78 PRO A C 1
ATOM 589 O O . PRO A 1 78 ? 8.418 2.585 -1.950 1.00 97.56 78 PRO A O 1
ATOM 592 N N . HIS A 1 79 ? 8.397 3.690 -0.000 1.00 97.25 79 HIS A N 1
ATOM 593 C CA . HIS A 1 79 ? 7.351 4.650 -0.366 1.00 97.25 79 HIS A CA 1
ATOM 594 C C . HIS A 1 79 ? 7.668 5.445 -1.637 1.00 97.25 79 HIS A C 1
ATOM 596 O O . HIS A 1 79 ? 6.773 5.642 -2.447 1.00 97.25 79 HIS A O 1
ATOM 602 N N . HIS A 1 80 ? 8.942 5.781 -1.838 1.00 97.94 80 HIS A N 1
ATOM 603 C CA . HIS A 1 80 ? 9.466 6.455 -3.032 1.00 97.94 80 HIS A CA 1
ATOM 604 C C . HIS A 1 80 ? 10.283 5.497 -3.918 1.00 97.94 80 HIS A C 1
ATOM 606 O O . HIS A 1 80 ? 11.232 5.890 -4.597 1.00 97.94 80 HIS A O 1
ATOM 612 N N . GLY A 1 81 ? 9.966 4.203 -3.860 1.00 97.94 81 GLY A N 1
ATOM 613 C CA . GLY A 1 81 ? 10.760 3.144 -4.469 1.00 97.94 81 GLY A CA 1
ATOM 614 C C . GLY A 1 81 ? 12.073 2.862 -3.727 1.00 97.94 81 GLY A C 1
ATOM 615 O O . GLY A 1 81 ? 12.331 3.348 -2.625 1.00 97.94 81 GLY A O 1
ATOM 616 N N . SER A 1 82 ? 12.899 2.001 -4.317 1.00 98.00 82 SER A N 1
ATOM 617 C CA . SER A 1 82 ? 14.131 1.486 -3.719 1.00 98.00 82 SER A CA 1
ATOM 618 C C . SER A 1 82 ? 15.269 1.467 -4.733 1.00 98.00 82 SER A C 1
ATOM 620 O O . SER A 1 82 ? 15.188 0.821 -5.778 1.00 98.00 82 SER A O 1
ATOM 622 N N . THR A 1 83 ? 16.392 2.092 -4.376 1.00 97.88 83 THR A N 1
ATOM 623 C CA . THR A 1 83 ? 17.623 2.028 -5.184 1.00 97.88 83 THR A CA 1
ATOM 624 C C . THR A 1 83 ? 18.202 0.614 -5.256 1.00 97.88 83 THR A C 1
ATOM 626 O O . THR A 1 83 ? 18.917 0.279 -6.199 1.00 97.88 83 THR A O 1
ATOM 629 N N . GLY A 1 84 ? 17.875 -0.253 -4.291 1.00 97.25 84 GLY A N 1
ATOM 630 C CA . GLY A 1 84 ? 18.190 -1.677 -4.370 1.00 97.25 84 GLY A CA 1
ATOM 631 C C . GLY A 1 84 ? 17.441 -2.355 -5.516 1.00 97.25 84 GLY A C 1
ATOM 632 O O . GLY A 1 84 ? 18.028 -3.148 -6.247 1.00 97.25 84 GLY A O 1
ATOM 633 N N . ASN A 1 85 ? 16.171 -2.002 -5.725 1.00 97.62 85 ASN A N 1
ATOM 634 C CA . ASN A 1 85 ? 15.380 -2.506 -6.845 1.00 97.62 85 ASN A CA 1
ATOM 635 C C . ASN A 1 85 ? 15.908 -1.981 -8.184 1.00 97.62 85 ASN A C 1
ATOM 637 O O . ASN A 1 85 ? 15.995 -2.757 -9.131 1.00 97.62 85 ASN A O 1
ATOM 641 N N . ASP A 1 86 ? 16.341 -0.719 -8.252 1.00 97.50 86 ASP A N 1
ATOM 642 C CA . ASP A 1 86 ? 16.960 -0.160 -9.463 1.00 97.50 86 ASP A CA 1
ATOM 643 C C . ASP A 1 86 ? 18.240 -0.912 -9.858 1.00 97.50 86 ASP A C 1
ATOM 645 O O . ASP A 1 86 ? 18.451 -1.213 -11.032 1.00 97.50 86 ASP A O 1
ATOM 649 N N . ARG A 1 87 ? 19.086 -1.242 -8.872 1.00 97.50 87 ARG A N 1
ATOM 650 C CA . ARG A 1 87 ? 20.351 -1.967 -9.086 1.00 97.50 87 ARG A CA 1
ATOM 651 C C . ARG A 1 87 ? 20.136 -3.426 -9.471 1.00 97.50 87 ARG A C 1
ATOM 653 O O . ARG A 1 87 ? 20.837 -3.928 -10.341 1.00 97.50 87 ARG A O 1
ATOM 660 N N . ASN A 1 88 ? 19.197 -4.101 -8.812 1.00 96.94 88 ASN A N 1
ATOM 661 C CA . ASN A 1 88 ? 18.940 -5.523 -9.037 1.00 96.94 88 ASN A CA 1
ATOM 662 C C . ASN A 1 88 ? 18.106 -5.780 -10.302 1.00 96.94 88 ASN A C 1
ATOM 664 O O . ASN A 1 88 ? 18.209 -6.857 -10.882 1.00 96.94 88 ASN A O 1
ATOM 668 N N . PHE A 1 89 ? 17.301 -4.803 -10.738 1.00 96.06 89 PHE A N 1
ATOM 669 C CA . PHE A 1 89 ? 16.417 -4.916 -11.901 1.00 96.06 89 PHE A CA 1
ATOM 670 C C . PHE A 1 89 ? 16.503 -3.674 -12.812 1.00 96.06 89 PHE A C 1
ATOM 672 O O . PHE A 1 89 ? 15.534 -2.906 -12.934 1.00 96.06 89 PHE A O 1
ATOM 679 N N . PRO A 1 90 ? 17.655 -3.450 -13.473 1.00 94.19 90 PRO A N 1
ATOM 680 C CA . PRO A 1 90 ? 17.841 -2.282 -14.326 1.00 94.19 90 PRO A CA 1
ATOM 681 C C . PRO A 1 90 ? 16.861 -2.281 -15.516 1.00 94.19 90 PRO A C 1
ATOM 683 O O . PRO A 1 90 ? 16.332 -3.337 -15.888 1.00 94.19 90 PRO A O 1
ATOM 686 N N . PRO A 1 91 ? 16.580 -1.113 -16.132 1.00 89.62 91 PRO A N 1
ATOM 687 C CA . PRO A 1 91 ? 15.660 -1.006 -17.266 1.00 89.62 91 PRO A CA 1
ATOM 688 C C . PRO A 1 91 ? 15.936 -2.046 -18.362 1.00 89.62 91 PRO A C 1
ATOM 690 O O . PRO A 1 91 ? 17.078 -2.249 -18.757 1.00 89.62 91 PRO A O 1
ATOM 693 N N . GLY A 1 92 ? 14.881 -2.718 -18.833 1.00 89.75 92 GLY A N 1
ATOM 694 C CA . GLY A 1 92 ? 14.981 -3.809 -19.812 1.00 89.75 92 GLY A CA 1
ATOM 695 C C . GLY A 1 92 ? 15.250 -5.200 -19.221 1.00 89.75 92 GLY A C 1
ATOM 696 O O . GLY A 1 92 ? 15.221 -6.177 -19.963 1.00 89.75 92 GLY A O 1
ATOM 697 N N . THR A 1 93 ? 15.459 -5.320 -17.906 1.00 91.62 93 THR A N 1
ATOM 698 C CA . THR A 1 93 ? 15.685 -6.615 -17.239 1.00 91.62 93 THR A CA 1
ATOM 699 C C . THR A 1 93 ? 14.363 -7.220 -16.760 1.00 91.62 93 THR A C 1
ATOM 701 O O . THR A 1 93 ? 13.562 -6.504 -16.149 1.00 91.62 93 THR A O 1
ATOM 704 N N . PRO A 1 94 ? 14.108 -8.522 -16.993 1.00 94.25 94 PRO A N 1
ATOM 705 C CA . PRO A 1 94 ? 12.944 -9.190 -16.425 1.00 94.25 94 PRO A CA 1
ATOM 706 C C . PRO A 1 94 ? 13.076 -9.320 -14.902 1.00 94.25 94 PRO A C 1
ATOM 708 O O . PRO A 1 94 ? 14.170 -9.423 -14.352 1.00 94.25 94 PRO A O 1
ATOM 711 N N . GLY A 1 95 ? 11.945 -9.367 -14.210 1.00 95.00 95 GLY A N 1
ATOM 712 C CA . GLY A 1 95 ? 11.897 -9.574 -12.769 1.00 95.00 95 GLY A CA 1
ATOM 713 C C . GLY A 1 95 ? 10.457 -9.705 -12.284 1.00 95.00 95 GLY A C 1
ATOM 714 O O . GLY A 1 95 ? 9.530 -9.446 -13.057 1.00 95.00 95 GLY A O 1
ATOM 715 N N . PRO A 1 96 ? 10.246 -10.106 -11.020 1.00 97.62 96 PRO A N 1
ATOM 716 C CA . PRO A 1 96 ? 8.924 -10.068 -10.410 1.00 97.62 96 PRO A CA 1
ATOM 717 C C . PRO A 1 96 ? 8.300 -8.675 -10.543 1.00 97.62 96 PRO A C 1
ATOM 719 O O . PRO A 1 96 ? 8.977 -7.674 -10.291 1.00 97.62 96 PRO A O 1
ATOM 722 N N . ALA A 1 97 ? 7.023 -8.610 -10.929 1.00 98.06 97 ALA A N 1
ATOM 723 C CA . ALA A 1 97 ? 6.343 -7.349 -11.223 1.00 98.06 97 ALA A CA 1
ATOM 724 C C . ALA A 1 97 ? 6.433 -6.370 -10.045 1.00 98.06 97 ALA A C 1
ATOM 726 O O . ALA A 1 97 ? 6.839 -5.226 -10.244 1.00 98.06 97 ALA A O 1
ATOM 727 N N . ALA A 1 98 ? 6.207 -6.847 -8.819 1.00 98.06 98 ALA A N 1
ATOM 728 C CA . ALA A 1 98 ? 6.342 -6.040 -7.614 1.00 98.06 98 ALA A CA 1
ATOM 729 C C . ALA A 1 98 ? 7.732 -5.402 -7.464 1.00 98.06 98 ALA A C 1
ATOM 731 O O . ALA A 1 98 ? 7.856 -4.222 -7.139 1.00 98.06 98 ALA A O 1
ATOM 732 N N . LEU A 1 99 ? 8.804 -6.150 -7.750 1.00 98.06 99 LEU A N 1
ATOM 733 C CA . LEU A 1 99 ? 10.166 -5.629 -7.628 1.00 98.06 99 LEU A CA 1
ATOM 734 C C . LEU A 1 99 ? 10.471 -4.576 -8.700 1.00 98.06 99 LEU A C 1
ATOM 736 O O . LEU A 1 99 ? 11.173 -3.609 -8.406 1.00 98.06 99 LEU A O 1
ATOM 740 N N . LEU A 1 100 ? 9.916 -4.726 -9.905 1.00 98.25 100 LEU A N 1
ATOM 741 C CA . LEU A 1 100 ? 10.013 -3.726 -10.973 1.00 98.25 100 LEU A CA 1
ATOM 742 C C . LEU A 1 100 ? 9.183 -2.471 -10.672 1.00 98.25 100 LEU A C 1
ATOM 744 O O . LEU A 1 100 ? 9.600 -1.365 -11.022 1.00 98.25 100 LEU A O 1
ATOM 748 N N . GLN A 1 101 ? 8.028 -2.642 -10.030 1.00 98.25 101 GLN A N 1
ATOM 749 C CA . GLN A 1 101 ? 7.113 -1.572 -9.635 1.00 98.25 101 GLN A CA 1
ATOM 750 C C . GLN A 1 101 ? 7.580 -0.805 -8.386 1.00 98.25 101 GLN A C 1
ATOM 752 O O . GLN A 1 101 ? 7.140 0.319 -8.183 1.00 98.25 101 GLN A O 1
ATOM 757 N N . MET A 1 102 ? 8.508 -1.360 -7.596 1.00 98.12 102 MET A N 1
ATOM 758 C CA . MET A 1 102 ? 9.179 -0.681 -6.471 1.00 98.12 102 MET A CA 1
ATOM 759 C C . MET A 1 102 ? 10.508 -0.005 -6.852 1.00 98.12 102 MET A C 1
ATOM 761 O O . MET A 1 102 ? 11.286 0.382 -5.979 1.00 98.12 102 MET A O 1
ATOM 765 N N . ARG A 1 103 ? 10.807 0.140 -8.145 1.00 98.31 103 ARG A N 1
ATOM 766 C CA . ARG A 1 103 ? 11.927 0.972 -8.617 1.00 98.31 103 ARG A CA 1
ATOM 767 C C . ARG A 1 103 ? 11.628 2.449 -8.396 1.00 98.31 103 ARG A C 1
ATOM 769 O O . ARG A 1 103 ? 10.473 2.854 -8.481 1.00 98.31 103 ARG A O 1
ATOM 776 N N . THR A 1 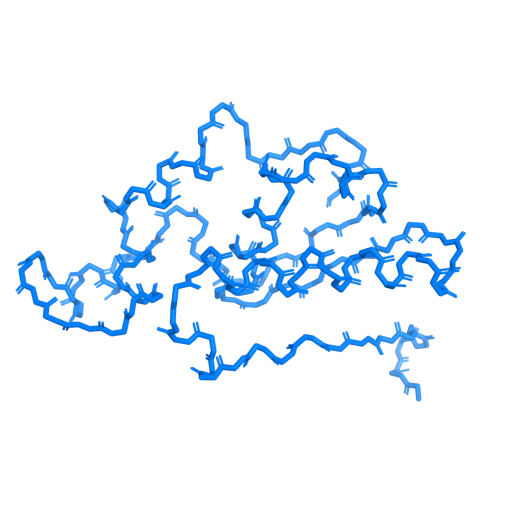104 ? 12.658 3.261 -8.174 1.00 98.00 104 THR A N 1
ATOM 777 C CA . THR A 1 104 ? 12.489 4.705 -7.894 1.00 98.00 104 THR A CA 1
ATOM 778 C C . THR A 1 104 ? 11.869 5.475 -9.062 1.00 98.00 104 THR A C 1
ATOM 780 O O . THR A 1 104 ? 11.286 6.535 -8.874 1.00 98.00 104 THR A O 1
ATOM 783 N N . THR A 1 105 ? 11.957 4.921 -10.272 1.00 96.38 105 THR A N 1
ATOM 784 C CA . THR A 1 105 ? 11.422 5.495 -11.518 1.00 96.38 105 THR A CA 1
ATOM 785 C C . THR A 1 105 ? 10.157 4.790 -12.017 1.00 96.38 105 THR A C 1
ATOM 787 O O . THR A 1 105 ? 9.716 5.022 -13.141 1.00 96.38 105 THR A O 1
ATOM 790 N N . ALA A 1 106 ? 9.582 3.875 -11.231 1.00 97.62 106 ALA A N 1
ATOM 791 C CA . ALA A 1 106 ? 8.402 3.136 -11.656 1.00 97.62 106 ALA A CA 1
ATOM 792 C C . ALA A 1 106 ? 7.152 4.028 -11.676 1.00 97.62 106 ALA A C 1
ATOM 794 O O . ALA A 1 106 ? 6.889 4.765 -10.729 1.00 97.62 106 ALA A O 1
ATOM 795 N N . ALA A 1 107 ? 6.316 3.860 -12.704 1.00 98.06 107 ALA A N 1
ATOM 796 C CA . ALA A 1 107 ? 5.039 4.571 -12.822 1.00 98.06 107 ALA A CA 1
ATOM 797 C C . ALA A 1 107 ? 4.101 4.335 -11.622 1.00 98.06 107 ALA A C 1
ATOM 799 O O . ALA A 1 107 ? 3.316 5.209 -11.270 1.00 98.06 107 ALA A O 1
ATOM 800 N N . LEU A 1 108 ? 4.195 3.169 -10.966 1.00 98.25 108 LEU A N 1
ATOM 801 C CA . LEU A 1 108 ? 3.454 2.898 -9.732 1.00 98.25 108 LEU A CA 1
ATOM 802 C C . LEU A 1 108 ? 3.824 3.902 -8.628 1.00 98.25 108 LEU A C 1
ATOM 804 O O . LEU A 1 108 ? 2.931 4.450 -7.988 1.00 98.25 108 LEU A O 1
ATOM 808 N N . ILE A 1 109 ? 5.123 4.138 -8.416 1.00 98.50 109 ILE A N 1
ATOM 809 C CA . ILE A 1 109 ? 5.618 5.064 -7.391 1.00 98.50 109 ILE A CA 1
ATOM 810 C C . ILE A 1 109 ? 5.137 6.482 -7.700 1.00 98.50 109 ILE A C 1
ATOM 812 O O . ILE A 1 109 ? 4.491 7.102 -6.858 1.00 98.50 109 ILE A O 1
ATOM 816 N N . GLU A 1 110 ? 5.318 6.940 -8.942 1.00 98.25 110 GLU A N 1
ATOM 817 C CA . GLU A 1 110 ? 4.813 8.245 -9.391 1.00 98.25 110 GLU A CA 1
ATOM 818 C C . GLU A 1 110 ? 3.302 8.400 -9.133 1.00 98.25 110 GLU A C 1
ATOM 820 O O . GLU A 1 110 ? 2.842 9.418 -8.610 1.00 98.25 110 GLU A O 1
ATOM 825 N N . ALA A 1 111 ? 2.513 7.369 -9.445 1.00 98.19 111 ALA A N 1
ATOM 826 C CA . ALA A 1 111 ? 1.069 7.397 -9.259 1.00 98.19 111 ALA A CA 1
ATOM 827 C C . ALA A 1 111 ? 0.663 7.447 -7.773 1.00 98.19 111 ALA A C 1
ATOM 829 O O . ALA A 1 111 ? -0.235 8.217 -7.413 1.00 98.19 111 ALA A O 1
ATOM 830 N N . VAL A 1 112 ? 1.310 6.664 -6.903 1.00 97.25 112 VAL A N 1
ATOM 831 C CA . VAL A 1 112 ? 1.027 6.630 -5.453 1.00 97.25 112 VAL A CA 1
ATOM 832 C C . VAL A 1 112 ? 1.451 7.925 -4.754 1.00 97.25 112 VAL A C 1
ATOM 834 O O . VAL A 1 112 ? 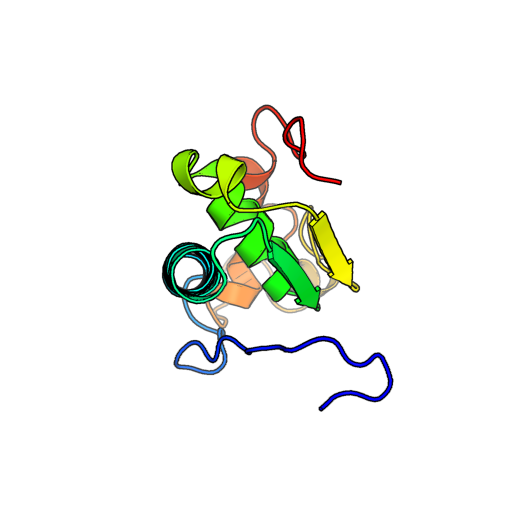0.779 8.351 -3.809 1.00 97.25 112 VAL A O 1
ATOM 837 N N . ASP A 1 113 ? 2.510 8.575 -5.233 1.00 97.31 113 ASP A N 1
ATOM 838 C CA . ASP A 1 113 ? 3.005 9.851 -4.702 1.00 97.31 113 ASP A CA 1
ATOM 839 C C . ASP A 1 113 ? 2.271 11.070 -5.280 1.00 97.31 113 ASP A C 1
ATOM 841 O O . ASP A 1 113 ? 2.375 12.179 -4.752 1.00 97.31 113 ASP A O 1
ATOM 845 N N . SER A 1 114 ? 1.466 10.884 -6.330 1.00 95.88 114 SER A N 1
ATOM 846 C CA . SER A 1 114 ? 0.755 11.985 -6.976 1.00 95.88 114 SER A CA 1
ATOM 847 C C . SER A 1 114 ? -0.168 12.748 -6.009 1.00 95.88 114 SER A C 1
ATOM 849 O O . SER A 1 114 ? -1.079 12.203 -5.376 1.00 95.88 114 SER A O 1
ATOM 851 N N . GLY A 1 115 ? 0.023 14.066 -5.937 1.00 93.12 115 GLY A N 1
ATOM 852 C CA . GLY A 1 115 ? -0.816 14.996 -5.181 1.00 93.12 115 GLY A CA 1
ATOM 853 C C . GLY A 1 115 ? -0.539 15.017 -3.678 1.00 93.12 115 GLY A C 1
ATOM 854 O O . GLY A 1 115 ? -0.133 16.049 -3.153 1.00 93.12 115 GLY A O 1
ATOM 855 N N . ARG A 1 116 ? -0.811 13.920 -2.964 1.00 93.06 116 ARG A N 1
ATOM 856 C CA . ARG A 1 116 ? -0.618 13.843 -1.508 1.00 93.06 116 ARG A CA 1
ATOM 857 C C . ARG A 1 116 ? -0.320 12.424 -1.049 1.00 93.06 116 ARG A C 1
ATOM 859 O O . ARG A 1 116 ? -0.973 11.480 -1.483 1.00 93.06 116 ARG A O 1
ATOM 866 N N . GLU A 1 117 ? 0.586 12.310 -0.086 1.00 94.06 117 GLU A N 1
ATOM 867 C CA . GLU A 1 117 ? 1.040 11.012 0.422 1.00 94.06 117 GLU A CA 1
ATOM 868 C C . GLU A 1 117 ? 0.284 10.530 1.668 1.00 94.06 117 GLU A C 1
ATOM 870 O O . GLU A 1 117 ? 0.211 9.328 1.922 1.00 94.06 117 GLU A O 1
ATOM 875 N N . THR A 1 118 ? -0.310 11.458 2.424 1.00 94.62 118 THR A N 1
ATOM 876 C CA . THR A 1 118 ? -1.083 11.192 3.647 1.00 94.62 118 THR A CA 1
ATOM 877 C C . THR A 1 118 ? -2.477 11.802 3.557 1.00 94.62 118 THR A C 1
ATOM 879 O O . THR A 1 118 ? -2.701 12.772 2.824 1.00 94.62 118 THR A O 1
ATOM 882 N N . PHE A 1 119 ? -3.435 11.258 4.312 1.00 96.75 119 PHE A N 1
ATOM 883 C CA . PHE A 1 119 ? -4.842 11.671 4.283 1.00 96.75 119 PHE A CA 1
ATOM 884 C C . PHE A 1 119 ? -5.309 12.171 5.660 1.00 96.75 119 PHE A C 1
ATOM 886 O O . PHE A 1 119 ? -4.875 11.630 6.673 1.00 96.75 119 PHE A O 1
ATOM 893 N N . PRO A 1 120 ? -6.179 13.200 5.739 1.00 96.56 120 PRO A N 1
ATOM 894 C CA . PRO A 1 120 ? -6.567 13.800 7.008 1.00 96.56 120 PRO A CA 1
ATOM 895 C C . PRO A 1 120 ? -7.369 12.792 7.829 1.00 96.56 120 PRO A C 1
ATOM 897 O O . PRO A 1 120 ? -8.193 12.062 7.279 1.00 96.56 120 PRO A O 1
ATOM 900 N N . GLY A 1 121 ? -7.145 12.780 9.140 1.00 95.75 121 GLY A N 1
ATOM 901 C CA . GLY A 1 121 ? -7.809 11.850 10.052 1.00 95.75 121 GLY A CA 1
ATOM 902 C C . GLY A 1 121 ? -7.196 10.447 10.098 1.00 95.75 121 GLY A C 1
ATOM 903 O O . GLY A 1 121 ? -7.697 9.631 10.872 1.00 95.75 121 GLY A O 1
ATOM 904 N N . ILE A 1 122 ? -6.137 10.187 9.323 1.00 97.69 122 ILE A N 1
ATOM 905 C CA . ILE A 1 122 ? -5.282 9.001 9.442 1.00 97.69 122 ILE A CA 1
ATOM 906 C C . ILE A 1 122 ? -3.942 9.455 10.025 1.00 97.69 122 ILE A C 1
ATOM 908 O O . ILE A 1 122 ? -3.319 10.364 9.469 1.00 97.69 122 ILE A O 1
ATOM 912 N N . SER A 1 123 ? -3.551 8.861 11.152 1.00 91.25 123 SER A N 1
ATOM 913 C CA . SER A 1 123 ? -2.257 9.085 11.806 1.00 91.25 123 SER A CA 1
ATOM 914 C C . SER A 1 123 ? -1.138 8.250 11.193 1.00 91.25 123 SER A C 1
ATOM 916 O O . SER A 1 123 ? -1.421 7.136 10.687 1.00 91.25 123 SER A O 1
#

pLDDT: mean 96.08, std 5.6, range [55.56, 98.81]